Protein AF-A0A147F5H4-F1 (afdb_monomer_lite)

pLDDT: mean 84.77, std 13.27, range [32.97, 97.81]

Structure (mmCIF, N/CA/C/O backbone):
data_AF-A0A147F5H4-F1
#
_entry.id   AF-A0A147F5H4-F1
#
loop_
_atom_site.group_PDB
_atom_site.id
_atom_site.type_symbol
_atom_site.label_atom_id
_atom_site.label_alt_id
_atom_site.label_comp_id
_atom_site.label_asym_id
_atom_site.label_entity_id
_atom_site.label_seq_id
_atom_site.pdbx_PDB_ins_code
_atom_site.Cartn_x
_atom_site.Cartn_y
_atom_site.Cartn_z
_atom_site.occupancy
_atom_site.B_iso_or_equiv
_atom_site.auth_seq_id
_atom_site.auth_comp_id
_atom_site.auth_asym_id
_atom_site.auth_atom_id
_atom_site.pdbx_PDB_model_num
ATOM 1 N N . MET A 1 1 ? -11.463 -11.502 -4.691 1.00 34.41 1 MET A N 1
ATOM 2 C CA . MET A 1 1 ? -11.786 -11.440 -6.135 1.00 34.41 1 MET A CA 1
ATOM 3 C C . MET A 1 1 ? -11.060 -10.224 -6.684 1.00 34.41 1 MET A C 1
ATOM 5 O O . MET A 1 1 ? -11.346 -9.131 -6.213 1.00 34.41 1 MET A O 1
ATOM 9 N N . PHE A 1 2 ? -10.070 -10.416 -7.560 1.00 38.47 2 PHE A N 1
ATOM 10 C CA . PHE A 1 2 ? -9.260 -9.324 -8.111 1.00 38.47 2 PHE A CA 1
ATOM 11 C C . PHE A 1 2 ? -10.044 -8.495 -9.140 1.00 38.47 2 PHE A C 1
ATOM 13 O O . PHE A 1 2 ? -10.914 -9.013 -9.840 1.00 38.47 2 PHE A O 1
ATOM 20 N N . ALA A 1 3 ? -9.743 -7.196 -9.215 1.00 33.75 3 ALA A N 1
ATOM 21 C CA . ALA A 1 3 ? -10.320 -6.269 -10.187 1.00 33.75 3 ALA A CA 1
ATOM 22 C C . ALA A 1 3 ? -9.571 -6.353 -11.547 1.00 33.75 3 ALA A C 1
ATOM 24 O O . ALA A 1 3 ? -8.396 -6.722 -11.577 1.00 33.75 3 ALA A O 1
ATOM 25 N N . PRO A 1 4 ? -10.218 -6.047 -12.690 1.00 34.78 4 PRO A N 1
ATOM 26 C CA . PRO A 1 4 ? -9.708 -6.389 -14.025 1.00 34.78 4 PRO A CA 1
ATOM 27 C C . PRO A 1 4 ? -8.488 -5.554 -14.443 1.00 34.78 4 PRO A C 1
ATOM 29 O O . PRO A 1 4 ? -8.628 -4.363 -14.658 1.00 34.78 4 PRO A O 1
ATOM 32 N N . GLY A 1 5 ? -7.312 -6.147 -14.667 1.00 47.47 5 GLY A N 1
ATOM 33 C CA . GLY A 1 5 ? -6.115 -5.421 -15.151 1.00 47.47 5 GLY A CA 1
ATOM 34 C C . GLY A 1 5 ? -4.811 -6.224 -15.080 1.00 47.47 5 GLY A C 1
ATOM 35 O O . GLY A 1 5 ? -3.880 -5.977 -15.849 1.00 47.47 5 GLY A O 1
ATOM 36 N N . TYR A 1 6 ? -4.809 -7.238 -14.220 1.00 57.28 6 TYR A N 1
ATOM 37 C CA . TYR A 1 6 ? -3.814 -8.302 -14.116 1.00 57.28 6 TYR A CA 1
ATOM 38 C C . TYR A 1 6 ? -4.538 -9.644 -14.277 1.00 57.28 6 TYR A C 1
ATOM 40 O O . TYR A 1 6 ? -5.727 -9.732 -13.955 1.00 57.28 6 TYR A O 1
ATOM 48 N N . ALA A 1 7 ? -3.872 -10.660 -14.829 1.00 60.88 7 ALA A N 1
ATOM 49 C CA . ALA A 1 7 ? -4.399 -12.023 -14.781 1.00 60.88 7 ALA A CA 1
ATOM 50 C C . ALA A 1 7 ? -4.375 -12.534 -13.329 1.00 60.88 7 ALA A C 1
ATOM 52 O O . ALA A 1 7 ? -3.536 -12.083 -12.553 1.00 60.88 7 ALA A O 1
ATOM 53 N N . ASP A 1 8 ? -5.251 -13.479 -12.966 1.00 62.56 8 ASP A N 1
ATOM 54 C CA . ASP A 1 8 ? -5.266 -14.068 -11.611 1.00 62.56 8 ASP A CA 1
ATOM 55 C C . ASP A 1 8 ? -3.874 -14.610 -11.212 1.00 62.56 8 ASP A C 1
ATOM 57 O O . ASP A 1 8 ? -3.452 -14.484 -10.069 1.00 62.56 8 ASP A O 1
ATOM 61 N N . ASP A 1 9 ? -3.108 -15.113 -12.183 1.00 72.62 9 ASP A N 1
ATOM 62 C CA . ASP A 1 9 ? -1.771 -15.673 -11.965 1.00 72.62 9 ASP A CA 1
ATOM 63 C C . ASP A 1 9 ? -0.672 -14.602 -11.808 1.00 72.62 9 ASP A C 1
ATOM 65 O O . ASP A 1 9 ? 0.422 -14.914 -11.342 1.00 72.62 9 ASP A O 1
ATOM 69 N N . ASP A 1 10 ? -0.916 -13.346 -12.206 1.00 76.88 10 ASP A N 1
ATOM 70 C CA . ASP A 1 10 ? 0.118 -12.296 -12.221 1.00 76.88 10 ASP A CA 1
ATOM 71 C C . ASP A 1 10 ? 0.527 -11.845 -10.814 1.00 76.88 10 ASP A C 1
ATOM 73 O O . ASP A 1 10 ? 1.594 -11.252 -10.654 1.00 76.88 10 ASP A O 1
ATOM 77 N N . LEU A 1 11 ? -0.321 -12.114 -9.818 1.00 80.62 11 LEU A N 1
ATOM 78 C CA . LEU A 1 11 ? -0.177 -11.675 -8.430 1.00 80.62 11 LEU A CA 1
ATOM 79 C C . LEU A 1 11 ? 0.020 -12.851 -7.467 1.00 80.62 11 LEU A C 1
ATOM 81 O O . LEU A 1 11 ? -0.125 -12.682 -6.256 1.00 80.62 11 LEU A O 1
ATOM 85 N N . SER A 1 12 ? 0.387 -14.028 -7.986 1.00 83.56 12 SER A N 1
ATOM 86 C CA . SER A 1 12 ? 0.464 -15.253 -7.187 1.00 83.56 12 SER A CA 1
ATOM 87 C C . SER A 1 12 ? 1.420 -15.144 -5.999 1.00 83.56 12 SER A C 1
ATOM 89 O O . SER A 1 12 ? 1.186 -15.792 -4.989 1.00 83.56 12 SER A O 1
ATOM 91 N N . ASP A 1 13 ? 2.471 -14.319 -6.086 1.00 85.38 13 ASP A N 1
ATOM 92 C CA . ASP A 1 13 ? 3.391 -14.070 -4.965 1.00 85.38 13 ASP A CA 1
ATOM 93 C C . ASP A 1 13 ? 2.665 -13.422 -3.763 1.00 85.38 13 ASP A C 1
ATOM 95 O O . ASP A 1 13 ? 2.978 -13.729 -2.613 1.00 85.38 13 ASP A O 1
ATOM 99 N N . PHE A 1 14 ? 1.677 -12.555 -4.018 1.00 83.94 14 PHE A N 1
ATOM 100 C CA . PHE A 1 14 ? 0.850 -11.930 -2.983 1.00 83.94 14 PHE A CA 1
ATOM 101 C C . PHE A 1 14 ? -0.240 -12.883 -2.492 1.00 83.94 14 PHE A C 1
ATOM 103 O O . PHE A 1 14 ? -0.448 -12.968 -1.288 1.00 83.94 14 PHE A O 1
ATOM 110 N N . ASP A 1 15 ? -0.885 -13.648 -3.375 1.00 83.44 15 ASP A N 1
ATOM 111 C CA . ASP A 1 15 ? -1.853 -14.674 -2.956 1.00 83.44 15 ASP A CA 1
ATOM 112 C C . ASP A 1 15 ? -1.207 -15.751 -2.080 1.00 83.44 15 ASP A C 1
ATOM 114 O O . ASP A 1 15 ? -1.722 -16.104 -1.017 1.00 83.44 15 ASP A O 1
ATOM 118 N N . ASP A 1 16 ? -0.038 -16.245 -2.495 1.00 84.75 16 ASP A N 1
ATOM 119 C CA . ASP A 1 16 ? 0.717 -17.253 -1.760 1.00 84.75 16 ASP A CA 1
ATOM 120 C C . ASP A 1 16 ? 1.155 -16.763 -0.379 1.00 84.75 16 ASP A C 1
ATOM 122 O O . ASP A 1 16 ? 1.336 -17.594 0.513 1.00 84.75 16 ASP A O 1
ATOM 126 N N . ALA A 1 17 ? 1.319 -15.450 -0.192 1.00 85.00 17 ALA A N 1
ATOM 127 C CA . ALA A 1 17 ? 1.693 -14.879 1.093 1.00 85.00 17 ALA A CA 1
ATOM 128 C C . ALA A 1 17 ? 0.575 -15.010 2.140 1.00 85.00 17 ALA A C 1
ATOM 130 O O . ALA A 1 17 ? 0.891 -15.174 3.311 1.00 85.00 17 ALA A O 1
ATOM 131 N N . PHE A 1 18 ? -0.702 -14.988 1.735 1.00 84.12 18 PHE A N 1
ATOM 132 C CA . PHE A 1 18 ? -1.855 -15.005 2.653 1.00 84.12 18 PHE A CA 1
ATOM 133 C C . PHE A 1 18 ? -2.668 -16.309 2.631 1.00 84.12 18 PHE A C 1
ATOM 135 O O . PHE A 1 18 ? -3.618 -16.451 3.398 1.00 84.12 18 PHE A O 1
ATOM 142 N N . LYS A 1 19 ? -2.337 -17.273 1.761 1.00 81.81 19 LYS A N 1
ATOM 143 C CA . LYS A 1 19 ? -3.169 -18.469 1.504 1.00 81.81 19 LYS A CA 1
ATOM 144 C C . LYS A 1 19 ? -3.480 -19.348 2.722 1.00 81.81 19 LYS A C 1
ATOM 146 O O . LYS A 1 19 ? -4.455 -20.095 2.685 1.00 81.81 19 LYS A O 1
ATOM 151 N N . ASP A 1 20 ? -2.640 -19.292 3.753 1.00 82.69 20 ASP A N 1
ATOM 152 C CA . ASP A 1 20 ? -2.754 -20.125 4.953 1.00 82.69 20 ASP A CA 1
ATOM 153 C C . ASP A 1 20 ? -3.331 -19.351 6.159 1.00 82.69 20 ASP A C 1
ATOM 155 O O . ASP A 1 20 ? -3.505 -19.933 7.233 1.00 82.69 20 ASP A O 1
ATOM 159 N N . ASP A 1 21 ? -3.648 -18.061 5.998 1.00 81.75 21 ASP A N 1
ATOM 160 C CA . ASP A 1 21 ? -4.117 -17.196 7.080 1.00 81.75 21 ASP A CA 1
ATOM 161 C C . ASP A 1 21 ? -5.649 -17.071 7.115 1.00 81.75 21 ASP A C 1
ATOM 163 O O . ASP A 1 21 ? -6.316 -16.898 6.096 1.00 81.75 21 ASP A O 1
ATOM 167 N N . ASP A 1 22 ? -6.221 -17.088 8.321 1.00 81.00 22 ASP A N 1
ATOM 168 C CA . ASP A 1 22 ? -7.657 -16.873 8.556 1.00 81.00 22 ASP A CA 1
ATOM 169 C C . ASP A 1 22 ? -7.957 -15.375 8.762 1.00 81.00 22 ASP A C 1
ATOM 171 O O . ASP A 1 22 ? -8.381 -14.936 9.835 1.00 81.00 22 ASP A O 1
ATOM 175 N N . VAL A 1 23 ? -7.641 -14.557 7.753 1.00 79.19 23 VAL A N 1
ATOM 176 C CA . VAL A 1 23 ? -7.815 -13.094 7.784 1.00 79.19 23 VAL A CA 1
ATOM 177 C C . VAL A 1 23 ? -8.526 -12.563 6.543 1.00 79.19 23 VAL A C 1
ATOM 179 O O . VAL A 1 23 ? -8.501 -13.160 5.471 1.00 79.19 23 VAL A O 1
ATOM 182 N N . THR A 1 24 ? -9.162 -11.397 6.679 1.00 77.38 24 THR A N 1
ATOM 183 C CA . THR A 1 24 ? -9.798 -10.699 5.554 1.00 77.38 24 THR A CA 1
ATOM 184 C C . THR A 1 24 ? -8.880 -9.604 5.016 1.00 77.38 24 THR A C 1
ATOM 186 O O . THR A 1 24 ? -8.664 -8.580 5.668 1.00 77.38 24 THR A O 1
ATOM 189 N N . VAL A 1 25 ? -8.365 -9.812 3.804 1.00 80.81 25 VAL A N 1
ATOM 190 C CA . VAL A 1 25 ? -7.545 -8.842 3.065 1.00 80.81 25 VAL A CA 1
ATOM 191 C C . VAL A 1 25 ? -8.239 -8.503 1.753 1.00 80.81 25 VAL A C 1
ATOM 193 O O . VAL A 1 25 ? -8.603 -9.395 0.985 1.00 80.81 25 VAL A O 1
ATOM 196 N N . THR A 1 26 ? -8.423 -7.210 1.489 1.00 82.50 26 THR A N 1
ATOM 197 C CA . THR A 1 26 ? -9.040 -6.735 0.248 1.00 82.50 26 THR A CA 1
ATOM 198 C C . THR A 1 26 ? -7.960 -6.234 -0.699 1.00 82.50 26 THR A C 1
ATOM 200 O O . THR A 1 26 ? -7.329 -5.209 -0.442 1.00 82.50 26 THR A O 1
ATOM 203 N N . PHE A 1 27 ? -7.776 -6.950 -1.809 1.00 80.44 27 PHE A N 1
ATOM 204 C CA . PHE A 1 27 ? -6.837 -6.589 -2.868 1.00 80.44 27 PHE A CA 1
ATOM 205 C C . PHE A 1 27 ? -7.504 -5.755 -3.966 1.00 80.44 27 PHE A C 1
ATOM 207 O O . PHE A 1 27 ? -8.568 -6.113 -4.475 1.00 80.44 27 PHE A O 1
ATOM 214 N N . VAL A 1 28 ? -6.848 -4.666 -4.366 1.00 79.81 28 VAL A N 1
ATOM 215 C CA . VAL A 1 28 ? -7.318 -3.720 -5.383 1.00 79.81 28 VAL A CA 1
ATOM 216 C C . VAL A 1 28 ? -6.221 -3.459 -6.411 1.00 79.81 28 VAL A C 1
ATOM 218 O O . VAL A 1 28 ? -5.129 -3.030 -6.066 1.00 79.81 28 VAL A O 1
ATOM 221 N N . THR A 1 29 ? -6.506 -3.687 -7.690 1.00 71.06 29 THR A N 1
ATOM 222 C CA . THR A 1 29 ? -5.491 -3.624 -8.762 1.00 71.06 29 THR A CA 1
ATOM 223 C C . THR A 1 29 ? -5.916 -2.791 -9.976 1.00 71.06 29 THR A C 1
ATOM 225 O O . THR A 1 29 ? -5.071 -2.330 -10.738 1.00 71.06 29 THR A O 1
ATOM 228 N N . ASN A 1 30 ? -7.225 -2.586 -10.149 1.00 68.62 30 ASN A N 1
ATOM 229 C CA . ASN A 1 30 ? -7.836 -1.685 -11.130 1.00 68.62 30 ASN A CA 1
ATOM 230 C C . ASN A 1 30 ? -9.313 -1.468 -10.762 1.00 68.62 30 ASN A C 1
ATOM 232 O O . ASN A 1 30 ? -10.220 -2.059 -11.352 1.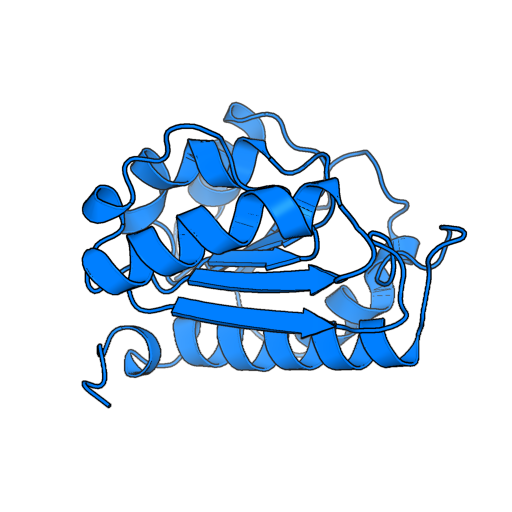00 68.62 30 ASN A O 1
ATOM 236 N N . ALA A 1 31 ? -9.549 -0.706 -9.701 1.00 62.44 31 ALA A N 1
ATOM 237 C CA . ALA A 1 31 ? -10.894 -0.432 -9.221 1.00 62.44 31 ALA A CA 1
ATOM 238 C C . ALA A 1 31 ? -11.211 1.047 -9.400 1.00 62.44 31 ALA A C 1
ATOM 240 O O . ALA A 1 31 ? -10.407 1.911 -9.048 1.00 62.44 31 ALA A O 1
ATOM 241 N N . ASP A 1 32 ? -12.418 1.332 -9.885 1.00 76.31 32 ASP A N 1
ATOM 242 C CA . ASP A 1 32 ? -12.989 2.649 -9.661 1.00 76.31 32 ASP A CA 1
ATOM 243 C C . ASP A 1 32 ? -13.289 2.845 -8.168 1.00 76.31 32 ASP A C 1
ATOM 245 O O . ASP A 1 32 ? -13.377 1.900 -7.378 1.00 76.31 32 ASP A O 1
ATOM 249 N N . PHE A 1 33 ? -13.458 4.102 -7.780 1.00 73.25 33 PHE A N 1
ATOM 250 C CA . PHE A 1 33 ? -13.740 4.483 -6.404 1.00 73.25 33 PHE A CA 1
ATOM 251 C C . PHE A 1 33 ? -14.904 3.693 -5.771 1.00 73.25 33 PHE A C 1
ATOM 253 O O . PHE A 1 33 ? -14.808 3.267 -4.620 1.00 73.25 33 PHE A O 1
ATOM 260 N N . ALA A 1 34 ? -16.000 3.476 -6.509 1.00 79.44 34 ALA A N 1
ATOM 261 C CA . ALA A 1 34 ? -17.176 2.780 -5.987 1.00 79.44 34 ALA A CA 1
ATOM 262 C C . ALA A 1 34 ? -16.874 1.303 -5.699 1.00 79.44 34 ALA A C 1
ATOM 264 O O . ALA A 1 34 ? -17.319 0.761 -4.689 1.00 79.44 34 ALA A O 1
ATOM 265 N N . SER A 1 35 ? -16.075 0.676 -6.557 1.00 77.44 35 SER A N 1
ATOM 266 C CA . SER A 1 35 ? -15.643 -0.709 -6.415 1.00 77.44 35 SER A CA 1
ATOM 267 C C . SER A 1 35 ? -14.753 -0.899 -5.185 1.00 77.44 35 SER A C 1
ATOM 269 O O . SER A 1 35 ? -14.937 -1.876 -4.463 1.00 77.44 35 SER A O 1
ATOM 271 N N . VAL A 1 36 ? -13.858 0.053 -4.886 1.00 75.31 36 VAL A N 1
ATOM 272 C CA . VAL A 1 36 ? -13.045 0.014 -3.654 1.00 75.31 36 VAL A CA 1
ATOM 273 C C . VAL A 1 36 ? -13.934 0.086 -2.412 1.00 75.31 36 VAL A C 1
ATOM 275 O O . VAL A 1 36 ? -13.778 -0.716 -1.494 1.00 75.31 36 VAL A O 1
ATOM 278 N N . VAL A 1 37 ? -14.890 1.019 -2.384 1.00 77.44 37 VAL A N 1
ATOM 279 C CA . VAL A 1 37 ? -15.770 1.202 -1.220 1.00 77.44 37 VAL A CA 1
ATOM 280 C C . VAL A 1 37 ? -16.661 -0.018 -0.996 1.00 77.44 37 VAL A C 1
ATOM 282 O O . VAL A 1 37 ? -16.726 -0.512 0.128 1.00 77.44 37 VAL A O 1
ATOM 285 N N . ASN A 1 38 ? -17.285 -0.543 -2.053 1.00 80.19 38 ASN A N 1
ATOM 286 C CA . ASN A 1 38 ? -18.159 -1.713 -1.954 1.00 80.19 38 ASN A CA 1
ATOM 287 C C . ASN A 1 38 ? -17.400 -2.956 -1.474 1.00 80.19 38 ASN A C 1
ATOM 289 O O . ASN A 1 38 ? -17.907 -3.680 -0.627 1.00 80.19 38 ASN A O 1
ATOM 293 N N . ALA A 1 39 ? -16.167 -3.171 -1.948 1.00 74.94 39 ALA A N 1
ATOM 294 C CA . ALA A 1 39 ? -15.357 -4.313 -1.524 1.00 74.94 39 ALA A CA 1
ATOM 295 C C . ALA A 1 39 ? -15.022 -4.288 -0.022 1.00 74.94 39 ALA A C 1
ATOM 297 O O . ALA A 1 39 ? -14.891 -5.341 0.599 1.00 74.94 39 ALA A O 1
ATOM 298 N N . ILE A 1 40 ? -14.877 -3.097 0.567 1.00 78.38 40 ILE A N 1
ATOM 299 C CA . ILE A 1 40 ? -14.671 -2.942 2.012 1.00 78.38 40 ILE A CA 1
ATOM 300 C C . ILE A 1 40 ? -15.990 -3.049 2.779 1.00 78.38 40 ILE A C 1
ATOM 302 O O . ILE A 1 40 ? -16.014 -3.659 3.845 1.00 78.38 40 ILE A O 1
ATOM 306 N N . ASP A 1 41 ? -17.083 -2.488 2.257 1.00 80.62 41 ASP A N 1
ATOM 307 C CA . ASP A 1 41 ? -18.389 -2.590 2.909 1.00 80.62 41 ASP A CA 1
ATOM 308 C C . ASP A 1 41 ? -18.867 -4.044 2.982 1.00 80.62 41 ASP A C 1
ATOM 310 O O . ASP A 1 41 ? -19.233 -4.487 4.069 1.00 80.62 41 ASP A O 1
ATOM 314 N N . ASP A 1 42 ? -18.727 -4.819 1.902 1.00 74.38 42 ASP A N 1
ATOM 315 C CA . ASP A 1 42 ? -19.117 -6.235 1.835 1.00 74.38 42 ASP A CA 1
ATOM 316 C C . ASP A 1 42 ? -18.411 -7.122 2.882 1.00 74.38 42 ASP A C 1
ATOM 318 O O . ASP A 1 42 ? -18.934 -8.171 3.268 1.00 74.38 42 ASP A O 1
ATOM 322 N N . ALA A 1 43 ? -17.253 -6.699 3.401 1.00 68.19 43 ALA A N 1
ATOM 323 C CA . ALA A 1 43 ? -16.494 -7.435 4.411 1.00 68.19 43 ALA A CA 1
ATOM 324 C C . ALA A 1 43 ? -17.116 -7.407 5.829 1.00 68.19 43 ALA A C 1
ATOM 326 O O . ALA A 1 43 ? -16.593 -8.085 6.712 1.00 68.19 43 ALA A O 1
ATOM 327 N N . HIS A 1 44 ? -18.210 -6.648 6.025 1.00 57.28 44 HIS A N 1
ATOM 328 C CA . HIS A 1 44 ? -19.235 -6.534 7.093 1.00 57.28 44 HIS A CA 1
ATOM 329 C C . HIS A 1 44 ? -19.021 -7.004 8.559 1.00 57.28 44 HIS A C 1
ATOM 331 O O . HIS A 1 44 ? -19.822 -6.602 9.407 1.00 57.28 44 HIS A O 1
ATOM 337 N N . THR A 1 45 ? -18.015 -7.796 8.938 1.00 64.50 45 THR A N 1
ATOM 338 C CA . THR A 1 45 ? -17.857 -8.326 10.309 1.00 64.50 45 THR A CA 1
ATOM 339 C C . THR A 1 45 ? -16.419 -8.499 10.810 1.00 64.50 45 THR A C 1
ATOM 341 O O . THR A 1 45 ? -16.249 -8.787 11.995 1.00 64.50 45 THR A O 1
ATOM 344 N N . ALA A 1 46 ? -15.391 -8.335 9.973 1.00 69.94 46 ALA A N 1
ATOM 345 C CA . ALA A 1 46 ? -13.990 -8.535 10.362 1.00 69.94 46 ALA A CA 1
ATOM 346 C C . ALA A 1 46 ? -13.169 -7.236 10.257 1.00 69.94 46 ALA A C 1
ATOM 348 O O . ALA A 1 46 ? -13.521 -6.355 9.473 1.00 69.94 46 ALA A O 1
ATOM 349 N N . PRO A 1 47 ? -12.069 -7.091 11.020 1.00 76.50 47 PRO A N 1
ATOM 350 C CA . PRO A 1 47 ? -11.075 -6.065 10.737 1.00 76.50 47 PRO A CA 1
ATOM 351 C C . PRO A 1 47 ? -10.495 -6.305 9.334 1.00 76.50 47 PRO A C 1
ATOM 353 O O . PRO A 1 47 ? -10.066 -7.416 9.033 1.00 76.50 47 PRO A O 1
ATOM 356 N N . VAL A 1 48 ? -10.497 -5.277 8.483 1.00 87.62 48 VAL A N 1
ATOM 357 C CA . VAL A 1 48 ? -10.057 -5.376 7.080 1.00 87.62 48 VAL A CA 1
ATOM 358 C C . VAL A 1 48 ? -8.765 -4.599 6.875 1.00 87.62 48 VAL A C 1
ATOM 360 O O . VAL A 1 48 ? -8.641 -3.481 7.373 1.00 87.62 48 VAL A O 1
ATOM 363 N N . ALA A 1 49 ? -7.824 -5.145 6.110 1.00 91.31 49 ALA A N 1
ATOM 364 C CA . ALA A 1 49 ? -6.702 -4.389 5.556 1.00 91.31 49 ALA A CA 1
ATOM 365 C C . ALA A 1 49 ? -6.901 -4.182 4.049 1.00 91.31 49 ALA A C 1
ATOM 367 O O . ALA A 1 49 ? -7.356 -5.090 3.347 1.00 91.31 49 ALA A O 1
ATOM 368 N N . LEU A 1 50 ? -6.565 -2.987 3.558 1.00 92.25 50 LEU A N 1
ATOM 369 C CA . LEU A 1 50 ? -6.616 -2.654 2.134 1.00 92.25 50 LEU A CA 1
ATOM 370 C C . LEU A 1 50 ? -5.222 -2.805 1.519 1.00 92.25 50 LEU A C 1
ATOM 372 O O . LEU A 1 50 ? -4.283 -2.159 1.973 1.00 92.25 50 LEU A O 1
ATOM 376 N N . VAL A 1 51 ? -5.085 -3.601 0.460 1.00 93.19 51 VAL A N 1
ATOM 377 C CA . VAL A 1 51 ? -3.837 -3.726 -0.306 1.00 93.19 51 VAL A CA 1
ATOM 378 C C . VAL A 1 51 ? -4.106 -3.322 -1.748 1.00 93.19 51 VAL A C 1
ATOM 380 O O . VAL A 1 51 ? -4.921 -3.932 -2.434 1.00 93.19 51 VAL A O 1
ATOM 383 N N . SER A 1 52 ? -3.425 -2.281 -2.212 1.00 92.94 52 SER A N 1
ATOM 384 C CA . SER A 1 52 ? -3.592 -1.719 -3.552 1.00 92.94 52 SER A CA 1
ATOM 385 C C . SER A 1 52 ? -2.312 -1.882 -4.362 1.00 92.94 52 SER A C 1
ATOM 387 O O . SER A 1 52 ? -1.234 -1.568 -3.860 1.00 92.94 52 SER A O 1
ATOM 389 N N . LEU A 1 53 ? -2.414 -2.357 -5.604 1.00 91.06 53 LEU A N 1
ATOM 390 C CA . LEU A 1 53 ? -1.261 -2.645 -6.456 1.00 91.06 53 LEU A CA 1
ATOM 391 C C . LEU A 1 53 ? -1.376 -1.984 -7.831 1.00 91.06 53 LEU A C 1
ATOM 393 O O . LEU A 1 53 ? -2.399 -2.077 -8.508 1.00 91.06 53 LEU A O 1
ATOM 397 N N . GLY A 1 54 ? -0.270 -1.395 -8.272 1.00 89.75 54 GLY A N 1
ATOM 398 C CA . GLY A 1 54 ? -0.088 -0.854 -9.608 1.00 89.75 54 GLY A CA 1
ATOM 399 C C . GLY A 1 54 ? -0.725 0.509 -9.854 1.00 89.75 54 GLY A C 1
ATOM 400 O O . GLY A 1 54 ? -1.562 1.008 -9.103 1.00 89.75 54 GLY A O 1
ATOM 401 N N . ALA A 1 55 ? -0.328 1.111 -10.976 1.00 84.62 55 ALA A N 1
ATOM 402 C CA . ALA A 1 55 ? -0.662 2.498 -11.278 1.00 84.62 55 ALA A CA 1
ATOM 403 C C . ALA A 1 55 ? -2.166 2.784 -11.401 1.00 84.62 55 ALA A C 1
ATOM 405 O O . ALA A 1 55 ? -2.610 3.890 -11.097 1.00 84.62 55 ALA A O 1
ATOM 406 N N . GLU A 1 56 ? -2.948 1.780 -11.793 1.00 83.12 56 GLU A N 1
ATOM 407 C CA . GLU A 1 56 ? -4.392 1.911 -11.993 1.00 83.12 56 GLU A CA 1
ATOM 408 C C . GLU A 1 56 ? -5.189 1.905 -10.679 1.00 83.12 56 GLU A C 1
ATOM 410 O O . GLU A 1 56 ? -6.370 2.244 -10.664 1.00 83.12 56 GLU A O 1
ATOM 415 N N . ALA A 1 57 ? -4.555 1.592 -9.545 1.00 84.88 57 ALA A N 1
ATOM 416 C CA . ALA A 1 57 ? -5.199 1.603 -8.234 1.00 84.88 57 ALA A CA 1
ATOM 417 C C . ALA A 1 57 ? -5.194 2.989 -7.552 1.00 84.88 57 ALA A C 1
ATOM 419 O O . ALA A 1 57 ? -5.434 3.085 -6.349 1.00 84.88 57 ALA A O 1
ATOM 420 N N . ILE A 1 58 ? -4.956 4.084 -8.288 1.00 86.56 58 ILE A N 1
ATOM 421 C CA . ILE A 1 58 ? -4.889 5.453 -7.732 1.00 86.56 58 ILE A CA 1
ATOM 422 C C . ILE A 1 58 ? -6.161 5.877 -6.977 1.00 86.56 58 ILE A C 1
ATOM 424 O O . ILE A 1 58 ? -6.104 6.688 -6.051 1.00 86.56 58 ILE A O 1
ATOM 428 N N . GLU A 1 59 ? -7.323 5.325 -7.335 1.00 87.50 59 GLU A N 1
ATOM 429 C CA . GLU A 1 59 ? -8.586 5.599 -6.641 1.00 87.50 59 GLU A CA 1
ATOM 430 C C . GLU A 1 59 ? -8.582 5.108 -5.184 1.00 87.50 59 GLU A C 1
ATOM 432 O O . GLU A 1 59 ? -9.302 5.665 -4.352 1.00 87.50 59 GLU A O 1
ATOM 437 N N . ALA A 1 60 ? -7.714 4.155 -4.828 1.00 88.75 60 ALA A N 1
ATOM 438 C CA . ALA A 1 60 ? -7.542 3.718 -3.448 1.00 88.75 60 ALA A CA 1
ATOM 439 C C . ALA A 1 60 ? -7.084 4.874 -2.541 1.00 88.75 60 ALA A C 1
ATOM 441 O O . ALA A 1 60 ? -7.690 5.098 -1.492 1.00 88.75 60 ALA A O 1
ATOM 442 N N . TRP A 1 61 ? -6.127 5.702 -2.981 1.00 89.69 61 TRP A N 1
ATOM 443 C CA . TRP A 1 61 ? -5.718 6.912 -2.252 1.00 89.69 61 TRP A CA 1
ATOM 444 C C . TRP A 1 61 ? -6.887 7.879 -2.022 1.00 89.69 61 TRP A C 1
ATOM 446 O O . TRP A 1 61 ? -7.057 8.420 -0.929 1.00 89.69 61 TRP A O 1
ATOM 456 N N . LYS A 1 62 ? -7.726 8.077 -3.043 1.00 88.38 62 LYS A N 1
ATOM 457 C CA . LYS A 1 62 ? -8.882 8.990 -2.989 1.00 88.38 62 LYS A CA 1
ATOM 458 C C . LYS A 1 62 ? -10.013 8.467 -2.104 1.00 88.38 62 LYS A C 1
ATOM 460 O O . LYS A 1 62 ? -10.827 9.255 -1.629 1.00 88.38 62 LYS A O 1
ATOM 465 N N . SER A 1 63 ? -10.066 7.158 -1.877 1.00 88.50 63 SER A N 1
ATOM 466 C CA . SER A 1 63 ? -11.072 6.513 -1.031 1.00 88.50 63 SER A CA 1
ATOM 467 C C . SER A 1 63 ? -10.760 6.582 0.470 1.00 88.50 63 SER A C 1
ATOM 469 O O . SER A 1 63 ? -11.679 6.500 1.290 1.00 88.50 63 SER A O 1
ATOM 471 N N . LEU A 1 64 ? -9.497 6.818 0.854 1.00 90.00 64 LEU A N 1
ATOM 472 C CA . LEU A 1 64 ? -9.065 6.814 2.258 1.00 90.00 64 LEU A CA 1
ATOM 473 C C . LEU A 1 64 ? -9.864 7.742 3.191 1.00 90.00 64 LEU A C 1
ATOM 475 O O . LEU A 1 64 ? -10.178 7.297 4.296 1.00 90.00 64 LEU A O 1
ATOM 479 N N . PRO A 1 65 ? -10.275 8.971 2.806 1.00 89.56 65 PRO A N 1
ATOM 480 C CA . PRO A 1 65 ? -11.092 9.825 3.675 1.00 89.56 65 PRO A CA 1
ATOM 481 C C . PRO A 1 65 ? -12.394 9.173 4.162 1.00 89.56 65 PRO A C 1
ATOM 483 O O . PRO A 1 65 ? -12.906 9.540 5.218 1.00 89.56 65 PRO A O 1
ATOM 486 N N . ILE A 1 66 ? -12.928 8.219 3.396 1.00 87.56 66 ILE A N 1
ATOM 487 C CA . ILE A 1 66 ? -14.176 7.504 3.692 1.00 87.56 66 ILE A CA 1
ATOM 488 C C . ILE A 1 66 ? -13.897 6.139 4.326 1.00 87.56 66 ILE A C 1
ATOM 490 O O . ILE A 1 66 ? -14.696 5.658 5.129 1.00 87.56 66 ILE A O 1
ATOM 494 N N . LEU A 1 67 ? -12.771 5.515 3.976 1.00 87.94 67 LEU A N 1
ATOM 495 C CA . LEU A 1 67 ? -12.430 4.161 4.411 1.00 87.94 67 LEU A CA 1
ATOM 496 C C . LEU A 1 67 ? -11.580 4.098 5.679 1.00 87.94 67 LEU A C 1
ATOM 498 O O . LEU A 1 67 ? -11.531 3.038 6.292 1.00 87.94 67 LEU A O 1
ATOM 502 N N . ARG A 1 68 ? -10.944 5.193 6.108 1.00 88.25 68 ARG A N 1
ATOM 503 C CA . ARG A 1 68 ? -9.991 5.206 7.237 1.00 88.25 68 ARG A CA 1
ATOM 504 C C . ARG A 1 68 ? -10.512 4.589 8.539 1.00 88.25 68 ARG A C 1
ATOM 506 O O . ARG A 1 68 ? -9.730 4.012 9.283 1.00 88.25 68 ARG A O 1
ATOM 513 N N . ASP A 1 69 ? -11.816 4.692 8.795 1.00 87.06 69 ASP A N 1
ATOM 514 C CA . ASP A 1 69 ? -12.457 4.164 10.007 1.00 87.06 69 ASP A CA 1
ATOM 515 C C . ASP A 1 69 ? -12.968 2.722 9.815 1.00 87.06 69 ASP A C 1
ATOM 517 O O . ASP A 1 69 ? -13.394 2.075 10.770 1.00 87.06 69 ASP A O 1
ATOM 521 N N . LYS A 1 70 ? -12.931 2.217 8.576 1.00 87.50 70 LYS A N 1
ATOM 522 C CA . LYS A 1 70 ? -13.361 0.869 8.178 1.00 87.50 70 LYS A CA 1
ATOM 523 C C . LYS A 1 70 ? -12.190 -0.095 7.987 1.00 87.50 70 LYS A C 1
ATOM 525 O O . LYS A 1 70 ? -12.392 -1.304 8.041 1.00 87.50 70 LYS A O 1
ATOM 530 N N . VAL A 1 71 ? -10.980 0.422 7.772 1.00 90.88 71 VAL A N 1
ATOM 531 C CA . VAL A 1 71 ? -9.778 -0.389 7.548 1.00 90.88 71 VAL A CA 1
ATOM 532 C C . VAL A 1 71 ? -8.784 -0.251 8.699 1.00 90.88 71 VAL A C 1
ATOM 534 O O . VAL A 1 71 ? -8.649 0.794 9.338 1.00 90.88 71 VAL A O 1
ATOM 537 N N . ARG A 1 72 ? -8.074 -1.339 8.992 1.00 92.31 72 ARG A N 1
ATOM 538 C CA . ARG A 1 72 ? -7.050 -1.394 10.036 1.00 92.31 72 ARG A CA 1
ATOM 539 C C . ARG A 1 72 ? -5.746 -0.755 9.597 1.00 92.31 72 ARG A C 1
ATOM 541 O O . ARG A 1 72 ? -5.102 -0.128 10.435 1.00 92.31 72 ARG A O 1
ATOM 548 N N . SER A 1 73 ? -5.406 -0.910 8.324 1.00 95.06 73 SER A N 1
ATOM 549 C CA . SER A 1 73 ? -4.251 -0.336 7.642 1.00 95.06 73 SER A CA 1
ATOM 550 C C . SER A 1 73 ? -4.508 -0.297 6.133 1.00 95.06 73 SER A C 1
ATOM 552 O O . SER A 1 73 ? -5.467 -0.901 5.636 1.00 95.06 73 SER A O 1
ATOM 554 N N . THR A 1 74 ? -3.650 0.415 5.408 1.00 95.50 74 THR A N 1
ATOM 555 C CA . THR A 1 74 ? -3.615 0.383 3.945 1.00 95.50 74 THR A CA 1
ATOM 556 C C . THR A 1 74 ? -2.189 0.202 3.445 1.00 95.50 74 THR A C 1
ATOM 558 O O . THR A 1 74 ? -1.251 0.738 4.037 1.00 95.50 74 THR A O 1
ATOM 561 N N . THR A 1 75 ? -2.046 -0.515 2.337 1.00 96.38 75 THR A N 1
ATOM 562 C CA . THR A 1 75 ? -0.775 -0.765 1.662 1.00 96.38 75 THR A CA 1
ATOM 563 C C . THR A 1 75 ? -0.877 -0.393 0.189 1.00 96.38 75 THR A C 1
ATOM 565 O O . THR A 1 75 ? -1.857 -0.739 -0.473 1.00 96.38 75 THR A O 1
ATOM 568 N N . PHE A 1 76 ? 0.145 0.276 -0.332 1.00 95.38 76 PHE A N 1
ATOM 569 C CA . PHE A 1 76 ? 0.271 0.687 -1.724 1.00 95.38 76 PHE A CA 1
ATOM 570 C C . PHE A 1 76 ? 1.547 0.091 -2.317 1.00 95.38 76 PHE A C 1
ATOM 572 O O . PHE A 1 76 ? 2.639 0.359 -1.832 1.00 95.38 76 PHE A O 1
ATOM 579 N N . VAL A 1 77 ? 1.415 -0.720 -3.366 1.00 95.44 77 VAL A N 1
ATOM 580 C CA . VAL A 1 77 ? 2.540 -1.301 -4.111 1.00 95.44 77 VAL A CA 1
ATOM 581 C C . VAL A 1 77 ? 2.555 -0.693 -5.506 1.00 95.44 77 VAL A C 1
ATOM 583 O O . VAL A 1 77 ? 1.698 -1.003 -6.329 1.00 95.44 77 VAL A O 1
ATOM 586 N N . SER A 1 78 ? 3.505 0.198 -5.775 1.00 94.06 78 SER A N 1
ATOM 587 C CA . SER A 1 78 ? 3.625 0.935 -7.039 1.00 94.06 78 SER A CA 1
ATOM 588 C C . SER A 1 78 ? 2.332 1.649 -7.469 1.00 94.06 78 SER A C 1
ATOM 590 O O . SER A 1 78 ? 1.989 1.685 -8.654 1.00 94.06 78 SER A O 1
ATOM 592 N N . VAL A 1 79 ? 1.596 2.211 -6.505 1.00 92.81 79 VAL A N 1
ATOM 593 C CA . VAL A 1 79 ? 0.386 3.011 -6.745 1.00 92.81 79 VAL A CA 1
ATOM 594 C C . VAL A 1 79 ? 0.747 4.489 -6.618 1.00 92.81 79 VAL A C 1
ATOM 596 O O . VAL A 1 79 ? 0.983 4.921 -5.495 1.00 92.81 79 VAL A O 1
ATOM 599 N N . PRO A 1 80 ? 0.758 5.288 -7.702 1.00 90.75 80 PRO A N 1
ATOM 600 C CA . PRO A 1 80 ? 1.061 6.707 -7.634 1.00 90.75 80 PRO A CA 1
ATOM 601 C C . PRO A 1 80 ? 0.155 7.416 -6.634 1.00 90.75 80 PRO A C 1
ATOM 603 O O . PRO A 1 80 ? -1.072 7.287 -6.683 1.00 90.75 80 PRO A O 1
ATOM 606 N N . ALA A 1 81 ? 0.764 8.203 -5.756 1.00 86.12 81 ALA A N 1
ATOM 607 C CA . ALA A 1 81 ? 0.032 9.060 -4.846 1.00 86.12 81 ALA A CA 1
ATOM 608 C C . ALA A 1 81 ? -0.924 10.004 -5.587 1.00 86.12 81 ALA A C 1
ATOM 610 O O . ALA A 1 81 ? -0.583 10.623 -6.601 1.00 86.12 81 ALA A O 1
ATOM 611 N N . ALA A 1 82 ? -2.126 10.167 -5.036 1.00 83.75 82 ALA A N 1
ATOM 612 C CA . ALA A 1 82 ? -3.065 11.159 -5.535 1.00 83.75 82 ALA A CA 1
ATOM 613 C C . ALA A 1 82 ? -2.595 12.584 -5.193 1.00 83.75 82 ALA A C 1
ATOM 615 O O . ALA A 1 82 ? -2.126 12.871 -4.090 1.00 83.75 82 ALA A O 1
ATOM 616 N N . ALA A 1 83 ? -2.769 13.510 -6.137 1.00 79.75 83 ALA A N 1
ATOM 617 C CA . ALA A 1 83 ? -2.516 14.924 -5.888 1.00 79.75 83 ALA A CA 1
ATOM 618 C C . ALA A 1 83 ? -3.509 15.495 -4.858 1.00 79.75 83 ALA A C 1
ATOM 620 O O . ALA A 1 83 ? -4.681 15.120 -4.842 1.00 79.75 83 ALA A O 1
ATOM 621 N N . ASN A 1 84 ? -3.054 16.472 -4.066 1.00 79.75 84 ASN A N 1
ATOM 622 C CA . ASN A 1 84 ? -3.869 17.224 -3.099 1.00 79.75 84 ASN A CA 1
ATOM 623 C C . ASN A 1 84 ? -4.525 16.368 -1.999 1.00 79.75 84 ASN A C 1
ATOM 625 O O . ASN A 1 84 ? -5.618 16.692 -1.537 1.00 79.75 84 ASN A O 1
ATOM 629 N N . LEU A 1 85 ? -3.874 15.285 -1.567 1.00 83.94 85 LEU A N 1
ATOM 630 C CA . LEU A 1 85 ? -4.348 14.517 -0.419 1.00 83.94 85 LEU A CA 1
ATOM 631 C C . LEU A 1 85 ? -4.260 15.347 0.865 1.00 83.94 85 LEU A C 1
ATOM 633 O O . LEU A 1 85 ? -3.197 15.831 1.257 1.00 83.94 85 LEU A O 1
ATOM 637 N N . GLU A 1 86 ? -5.387 15.462 1.560 1.00 88.31 86 GLU A N 1
ATOM 638 C CA . GLU A 1 86 ? -5.461 16.060 2.889 1.00 88.31 86 GLU A CA 1
ATOM 639 C C . GLU A 1 86 ? -4.993 15.049 3.949 1.00 88.31 86 GLU A C 1
ATOM 641 O O . GLU A 1 86 ? -5.785 14.508 4.712 1.00 88.31 86 GLU A O 1
ATOM 646 N N . VAL A 1 87 ? -3.685 14.784 3.996 1.00 88.31 87 VAL A N 1
ATOM 647 C CA . VAL A 1 87 ? -3.063 13.724 4.820 1.00 88.31 87 VAL A CA 1
ATOM 648 C C . VAL A 1 87 ? -3.397 13.777 6.316 1.00 88.31 87 VAL A C 1
ATOM 650 O O . VAL A 1 87 ? -3.449 12.744 6.976 1.00 88.31 87 VAL A O 1
ATOM 653 N N . HIS A 1 88 ? -3.703 14.960 6.855 1.00 86.88 88 HIS A N 1
ATOM 654 C CA . HIS A 1 88 ? -4.145 15.130 8.245 1.00 86.88 88 HIS A CA 1
ATOM 655 C C . HIS A 1 88 ? -5.466 14.404 8.553 1.00 86.88 88 HIS A C 1
ATOM 657 O O . HIS A 1 88 ? -5.756 14.096 9.708 1.00 86.88 88 HIS A O 1
ATOM 663 N N . GLN A 1 89 ? -6.268 14.106 7.528 1.00 87.81 89 GLN A N 1
ATOM 664 C CA . GLN A 1 89 ? -7.495 13.330 7.657 1.00 87.81 89 GLN A CA 1
ATOM 665 C C . GLN A 1 89 ? -7.239 11.840 7.915 1.00 87.81 89 GLN A C 1
ATOM 667 O O . GLN A 1 89 ? -8.193 11.123 8.206 1.00 87.81 89 GLN A O 1
ATOM 672 N N . PHE A 1 90 ? -5.995 11.361 7.804 1.00 89.25 90 PHE A N 1
ATOM 673 C CA . PHE A 1 90 ? -5.615 9.954 7.987 1.00 89.25 90 PHE A CA 1
ATOM 674 C C . PHE A 1 90 ? -5.041 9.671 9.380 1.00 89.25 90 PHE A C 1
ATOM 676 O O . PHE A 1 90 ? -4.350 8.675 9.580 1.00 89.25 90 PHE A O 1
ATOM 683 N N . ALA A 1 91 ? -5.313 10.541 10.358 1.00 80.56 91 ALA A N 1
ATOM 684 C CA . ALA A 1 91 ? -4.855 10.362 11.730 1.00 80.56 91 ALA A CA 1
ATOM 685 C C . ALA A 1 91 ? -5.220 8.958 12.257 1.00 80.56 91 ALA A C 1
ATOM 687 O O . ALA A 1 91 ? -6.387 8.566 12.247 1.00 80.56 91 ALA A O 1
ATOM 688 N N . ASN A 1 92 ? -4.215 8.215 12.732 1.00 85.81 92 ASN A N 1
ATOM 689 C CA . ASN A 1 92 ? -4.305 6.831 13.227 1.00 85.81 92 ASN A CA 1
ATOM 690 C C . ASN A 1 92 ? -4.579 5.733 12.184 1.00 85.81 92 ASN A C 1
ATOM 692 O O . ASN A 1 92 ? -4.845 4.599 12.589 1.00 85.81 92 ASN A O 1
ATOM 696 N N . LEU A 1 93 ? -4.524 6.027 10.883 1.00 93.31 93 LEU A N 1
ATOM 697 C CA . LEU A 1 93 ? -4.517 5.005 9.837 1.00 93.31 93 LEU A CA 1
ATOM 698 C C . LEU A 1 93 ? -3.061 4.676 9.473 1.00 93.31 93 LEU A C 1
ATOM 700 O O . LEU A 1 93 ? -2.404 5.526 8.875 1.00 93.31 93 LEU A O 1
ATOM 704 N N . PRO A 1 94 ? -2.554 3.472 9.792 1.00 95.75 94 PRO A N 1
ATOM 705 C CA . PRO A 1 94 ? -1.248 3.041 9.325 1.00 95.75 94 PRO A CA 1
ATOM 706 C C . PRO A 1 94 ? -1.224 2.919 7.799 1.00 95.75 94 PRO A C 1
ATOM 708 O O . PRO A 1 94 ? -2.069 2.227 7.219 1.00 95.75 94 PRO A O 1
ATOM 711 N N . ILE A 1 95 ? -0.238 3.556 7.168 1.00 95.69 95 ILE A N 1
ATOM 712 C CA . ILE A 1 95 ? -0.035 3.542 5.714 1.00 95.69 95 ILE A CA 1
ATOM 713 C C . ILE A 1 95 ? 1.322 2.920 5.379 1.00 95.69 95 ILE A C 1
ATOM 715 O O . ILE A 1 95 ? 2.351 3.393 5.850 1.00 95.69 95 ILE A O 1
ATOM 719 N N . PHE A 1 96 ? 1.331 1.900 4.527 1.00 96.94 96 PHE A N 1
ATOM 720 C CA . PHE A 1 96 ? 2.558 1.310 4.005 1.00 96.94 96 PHE A CA 1
ATOM 721 C C . PHE A 1 96 ? 2.678 1.552 2.510 1.00 96.94 96 PHE A C 1
ATOM 723 O O . PHE A 1 96 ? 1.770 1.223 1.751 1.00 96.94 96 PHE A O 1
ATOM 730 N N . ASP A 1 97 ? 3.789 2.133 2.083 1.00 95.31 97 ASP A N 1
ATOM 731 C CA . ASP A 1 97 ? 4.057 2.411 0.678 1.00 95.31 97 ASP A CA 1
ATOM 732 C C . ASP A 1 97 ? 5.316 1.678 0.220 1.00 95.31 97 ASP A C 1
ATOM 734 O O . ASP A 1 97 ? 6.361 1.750 0.865 1.00 95.31 97 ASP A O 1
ATOM 738 N N . LEU A 1 98 ? 5.223 0.969 -0.900 1.00 96.38 98 LEU A N 1
ATOM 739 C CA . LEU A 1 98 ? 6.346 0.314 -1.552 1.00 96.38 98 LEU A CA 1
ATOM 740 C C . LEU A 1 98 ? 6.369 0.728 -3.014 1.00 96.38 98 LEU A C 1
ATOM 742 O O . LEU A 1 98 ? 5.381 0.550 -3.726 1.00 96.38 98 LEU A O 1
ATOM 746 N N . HIS A 1 99 ? 7.496 1.232 -3.497 1.00 95.50 99 HIS A N 1
ATOM 747 C CA . HIS A 1 99 ? 7.623 1.606 -4.902 1.00 95.50 99 HIS A CA 1
ATOM 748 C C . HIS A 1 99 ? 9.051 1.459 -5.423 1.00 95.50 99 HIS A C 1
ATOM 750 O O . HIS A 1 99 ? 10.006 1.274 -4.672 1.00 95.50 99 HIS A O 1
ATOM 756 N N . SER A 1 100 ? 9.179 1.525 -6.745 1.00 95.25 100 SER A N 1
ATOM 757 C CA . SER A 1 100 ? 10.461 1.547 -7.442 1.00 95.25 100 SER A CA 1
ATOM 758 C C . SER A 1 100 ? 10.982 2.980 -7.593 1.00 95.25 100 SER A C 1
ATOM 760 O O . SER A 1 100 ? 10.226 3.873 -7.979 1.00 95.25 100 SER A O 1
ATOM 762 N N . GLU A 1 101 ? 12.285 3.179 -7.385 1.00 94.31 101 GLU A N 1
ATOM 763 C CA . GLU A 1 101 ? 12.985 4.430 -7.716 1.00 94.31 101 GLU A CA 1
ATOM 764 C C . GLU A 1 101 ? 12.986 4.719 -9.232 1.00 94.31 101 GLU A C 1
ATOM 766 O O . GLU A 1 101 ? 12.958 5.874 -9.653 1.00 94.31 101 GLU A O 1
ATOM 771 N N . GLU A 1 102 ? 12.967 3.677 -10.070 1.00 93.94 102 GLU A N 1
ATOM 772 C CA . GLU A 1 102 ? 12.963 3.807 -11.533 1.00 93.94 102 GLU A CA 1
ATOM 773 C C . GLU A 1 102 ? 11.562 4.116 -12.096 1.00 93.94 102 GLU A C 1
ATOM 775 O O . GLU A 1 102 ? 11.442 4.587 -13.233 1.00 93.94 102 GLU A O 1
ATOM 780 N N . ASP A 1 103 ? 10.486 3.887 -11.327 1.00 91.38 103 ASP A N 1
ATOM 781 C CA . ASP A 1 103 ? 9.143 4.339 -11.702 1.00 91.38 103 ASP A CA 1
ATOM 782 C C . ASP A 1 103 ? 8.934 5.797 -11.297 1.00 91.38 103 ASP A C 1
ATOM 784 O O . ASP A 1 103 ? 8.461 6.132 -10.210 1.00 91.38 103 ASP A O 1
ATOM 788 N N . LYS A 1 104 ? 9.244 6.688 -12.239 1.00 88.00 104 LYS A N 1
ATOM 789 C CA . LYS A 1 104 ? 9.101 8.139 -12.062 1.00 88.00 104 LYS A CA 1
ATOM 790 C C . LYS A 1 104 ? 7.700 8.569 -11.635 1.00 88.00 104 LYS A C 1
ATOM 792 O O . LYS A 1 104 ? 7.573 9.568 -10.937 1.00 88.00 104 LYS A O 1
ATOM 797 N N . ARG A 1 105 ? 6.653 7.830 -12.029 1.00 87.19 105 ARG A N 1
ATOM 798 C CA . ARG A 1 105 ? 5.265 8.183 -11.685 1.00 87.19 105 ARG A CA 1
ATOM 799 C C . ARG A 1 105 ? 5.033 8.093 -10.181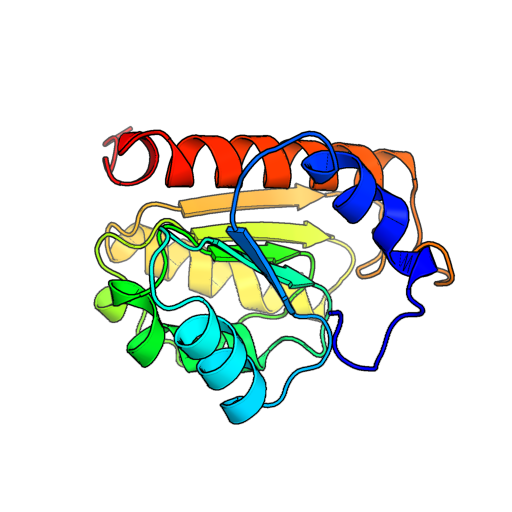 1.00 87.19 105 ARG A C 1
ATOM 801 O O . ARG A 1 105 ? 4.345 8.945 -9.632 1.00 87.19 105 ARG A O 1
ATOM 808 N N . THR A 1 106 ? 5.597 7.077 -9.533 1.00 87.25 106 THR A N 1
ATOM 809 C CA . THR A 1 106 ? 5.509 6.889 -8.080 1.00 87.25 106 THR A CA 1
ATOM 810 C C . THR A 1 106 ? 6.579 7.696 -7.357 1.00 87.25 106 THR A C 1
ATOM 812 O O . THR A 1 106 ? 6.255 8.419 -6.420 1.00 87.25 106 THR A O 1
ATOM 815 N N . ALA A 1 107 ? 7.828 7.671 -7.835 1.00 85.88 107 ALA A N 1
ATOM 816 C CA . ALA A 1 107 ? 8.954 8.322 -7.164 1.00 85.88 107 ALA A CA 1
ATOM 817 C C . ALA A 1 107 ? 8.752 9.841 -6.992 1.00 85.88 107 ALA A C 1
ATOM 819 O O . ALA A 1 107 ? 8.982 10.387 -5.914 1.00 85.88 107 ALA A O 1
ATOM 820 N N . GLU A 1 108 ? 8.262 10.534 -8.025 1.00 87.25 108 GLU A N 1
ATOM 821 C CA . GLU A 1 108 ? 8.001 11.979 -7.949 1.00 87.25 108 GLU A CA 1
ATOM 822 C C . GLU A 1 108 ? 6.773 12.308 -7.082 1.00 87.25 108 GLU A C 1
ATOM 824 O O . GLU A 1 108 ? 6.693 13.387 -6.492 1.00 87.25 108 GLU A O 1
ATOM 829 N N . ALA A 1 109 ? 5.818 11.380 -6.987 1.00 86.56 109 ALA A N 1
ATOM 830 C CA . ALA A 1 109 ? 4.561 11.583 -6.279 1.00 86.56 109 ALA A CA 1
ATOM 831 C C . ALA A 1 109 ? 4.649 11.246 -4.779 1.00 86.56 109 ALA A C 1
ATOM 833 O O . ALA A 1 109 ? 3.890 11.808 -3.989 1.00 86.56 109 ALA A O 1
ATOM 834 N N . HIS A 1 110 ? 5.548 10.344 -4.366 1.00 88.44 110 HIS A N 1
ATOM 835 C CA . HIS A 1 110 ? 5.535 9.774 -3.012 1.00 88.44 110 HIS A CA 1
ATOM 836 C C . HIS A 1 110 ? 6.336 10.584 -1.996 1.00 88.44 110 HIS A C 1
ATOM 838 O O . HIS A 1 110 ? 5.910 10.672 -0.846 1.00 88.44 110 HIS A O 1
ATOM 844 N N . GLN A 1 111 ? 7.419 11.260 -2.401 1.00 86.88 111 GLN A N 1
ATOM 845 C CA . GLN A 1 111 ? 8.191 12.085 -1.464 1.00 86.88 111 GLN A CA 1
ATOM 846 C C . GLN A 1 111 ? 7.340 13.188 -0.795 1.00 86.88 111 GLN A C 1
ATOM 848 O O . GLN A 1 111 ? 7.366 13.285 0.433 1.00 86.88 111 GLN A O 1
ATOM 853 N N . PRO A 1 112 ? 6.519 13.973 -1.526 1.00 88.56 112 PRO A N 1
ATOM 854 C CA . PRO A 1 112 ? 5.655 14.973 -0.894 1.00 88.56 112 PRO A CA 1
ATOM 855 C C . PRO A 1 112 ? 4.605 14.365 0.046 1.00 88.56 112 PRO A C 1
ATOM 857 O O . PRO A 1 112 ? 4.241 14.986 1.045 1.00 88.56 112 PRO A O 1
ATOM 860 N N . ILE A 1 113 ? 4.108 13.161 -0.262 1.00 90.00 113 ILE A N 1
ATOM 861 C CA . ILE A 1 113 ? 3.157 12.458 0.605 1.00 90.00 113 ILE A CA 1
ATOM 862 C C . ILE A 1 113 ? 3.834 11.982 1.881 1.00 90.00 113 ILE A C 1
ATOM 864 O O . ILE A 1 113 ? 3.293 12.227 2.953 1.00 90.00 113 ILE A O 1
ATOM 868 N N . HIS A 1 114 ? 5.012 11.368 1.790 1.00 90.75 114 HIS A N 1
ATOM 869 C CA . HIS A 1 114 ? 5.788 10.946 2.953 1.00 90.75 114 HIS A CA 1
ATOM 870 C C . HIS A 1 114 ? 6.054 12.120 3.908 1.00 90.75 114 HIS A C 1
ATOM 872 O O . HIS A 1 114 ? 5.790 12.032 5.109 1.00 90.75 114 HIS A O 1
ATOM 878 N N . ASP A 1 115 ? 6.494 13.259 3.370 1.00 90.38 115 ASP A N 1
ATOM 879 C CA . ASP A 1 115 ? 6.731 14.467 4.163 1.00 90.38 115 ASP A CA 1
ATOM 880 C C . ASP A 1 115 ? 5.432 14.976 4.813 1.00 90.38 115 ASP A C 1
ATOM 882 O O . ASP A 1 115 ? 5.423 15.370 5.982 1.00 90.38 115 ASP A O 1
ATOM 886 N N . GLY A 1 116 ? 4.314 14.920 4.083 1.00 90.88 116 GLY A N 1
ATOM 887 C CA . GLY A 1 116 ? 2.993 15.275 4.595 1.00 90.88 116 GLY A CA 1
ATOM 888 C C . GLY A 1 116 ? 2.500 14.349 5.714 1.00 90.88 116 GLY A C 1
ATOM 889 O O . GLY A 1 116 ? 2.001 14.834 6.730 1.00 90.88 116 GLY A O 1
ATOM 890 N N . LEU A 1 117 ? 2.650 13.032 5.551 1.00 91.75 117 LEU A N 1
ATOM 891 C CA . LEU A 1 117 ? 2.284 12.018 6.547 1.00 91.75 117 LEU A CA 1
ATOM 892 C C . LEU A 1 117 ? 3.121 12.179 7.818 1.00 91.75 117 LEU A C 1
ATOM 894 O O . LEU A 1 117 ? 2.572 12.195 8.921 1.00 91.75 117 LEU A O 1
ATOM 898 N N . SER A 1 118 ? 4.427 12.397 7.651 1.00 91.31 118 SER A N 1
ATOM 899 C CA . SER A 1 118 ? 5.364 12.702 8.734 1.00 91.31 118 SER A CA 1
ATOM 900 C C . SER A 1 118 ? 4.953 13.958 9.501 1.00 91.31 118 SER A C 1
ATOM 902 O O . SER A 1 118 ? 4.829 13.927 10.725 1.00 91.31 118 SER A O 1
ATOM 904 N N . ALA A 1 119 ? 4.675 15.060 8.797 1.00 91.00 119 ALA A N 1
ATOM 905 C CA . ALA A 1 119 ? 4.263 16.320 9.416 1.00 91.00 119 ALA A CA 1
ATOM 906 C C . ALA A 1 119 ? 2.913 16.217 10.148 1.00 91.00 119 ALA A C 1
ATOM 908 O O . ALA A 1 119 ? 2.705 16.888 11.159 1.00 91.00 119 ALA A O 1
ATOM 909 N N . ALA A 1 120 ? 2.001 15.379 9.651 1.00 90.31 120 ALA A N 1
ATOM 910 C CA . ALA A 1 120 ? 0.700 15.127 10.263 1.00 90.31 120 ALA A CA 1
ATOM 911 C C . ALA A 1 120 ? 0.744 14.106 11.416 1.00 90.31 120 ALA A C 1
ATOM 913 O O . ALA A 1 120 ? -0.275 13.910 12.079 1.00 90.31 120 ALA A O 1
ATOM 914 N N . GLY A 1 121 ? 1.889 13.457 11.666 1.00 90.75 121 GLY A N 1
ATOM 915 C CA . GLY A 1 121 ? 2.006 12.395 12.666 1.00 90.75 121 GLY A CA 1
ATOM 916 C C . GLY A 1 121 ? 1.181 11.156 12.315 1.00 90.75 121 GLY A C 1
ATOM 917 O O . GLY A 1 121 ? 0.664 10.489 13.206 1.00 90.75 121 GLY A O 1
ATOM 918 N N . VAL A 1 122 ? 1.002 10.864 11.026 1.00 92.12 122 VAL A N 1
ATOM 919 C CA . VAL A 1 122 ? 0.324 9.643 10.579 1.00 92.12 122 VAL A CA 1
ATOM 920 C C . VAL A 1 122 ? 1.327 8.486 10.649 1.00 92.12 122 VAL A C 1
ATOM 922 O O . VAL A 1 122 ? 2.429 8.631 10.114 1.00 92.12 122 VAL A O 1
ATOM 925 N N . PRO A 1 123 ? 1.000 7.345 11.285 1.00 93.12 123 PRO A N 1
ATOM 926 C CA . PRO A 1 123 ? 1.879 6.182 11.267 1.00 93.12 123 PRO A CA 1
ATOM 927 C C . PRO A 1 123 ? 2.067 5.688 9.834 1.00 93.12 123 PRO A C 1
ATOM 929 O O . PRO A 1 123 ? 1.094 5.361 9.153 1.00 93.12 123 PRO A O 1
ATOM 932 N N . HIS A 1 124 ? 3.304 5.656 9.354 1.00 95.00 124 HIS A N 1
ATOM 933 C CA . HIS A 1 124 ? 3.582 5.195 8.003 1.00 95.00 124 HIS A CA 1
ATOM 934 C C . HIS A 1 124 ? 4.992 4.630 7.865 1.00 95.00 124 HIS A C 1
ATOM 936 O O . HIS A 1 124 ? 5.891 4.975 8.631 1.00 95.00 124 HIS A O 1
ATOM 942 N N . GLU A 1 125 ? 5.168 3.774 6.866 1.00 95.44 125 GLU A N 1
ATOM 943 C CA . GLU A 1 125 ? 6.465 3.293 6.401 1.00 95.44 125 GLU A CA 1
ATOM 944 C C . GLU A 1 125 ? 6.513 3.399 4.873 1.00 95.44 125 GLU A C 1
ATOM 946 O O . GLU A 1 125 ? 5.507 3.188 4.193 1.00 95.44 125 GLU A O 1
ATOM 951 N N . MET A 1 126 ? 7.682 3.749 4.336 1.00 95.12 126 MET A N 1
ATOM 952 C CA . MET A 1 126 ? 7.926 3.832 2.899 1.00 95.12 126 MET A CA 1
ATOM 953 C C . MET A 1 126 ? 9.175 3.028 2.545 1.00 95.12 126 MET A C 1
ATOM 955 O O . MET A 1 126 ? 10.253 3.264 3.092 1.00 95.12 126 MET A O 1
ATOM 959 N N . VAL A 1 127 ? 9.033 2.092 1.611 1.00 95.56 127 VAL A N 1
ATOM 960 C CA . VAL A 1 127 ? 10.116 1.266 1.075 1.00 95.56 127 VAL A CA 1
ATOM 961 C C . VAL A 1 127 ? 10.338 1.636 -0.384 1.00 95.56 127 VAL A C 1
ATOM 963 O O . VAL A 1 127 ? 9.435 1.545 -1.212 1.00 95.56 127 VAL A O 1
ATOM 966 N N . VAL A 1 128 ? 11.572 2.025 -0.700 1.00 96.06 128 VAL A N 1
ATOM 967 C CA . VAL A 1 128 ? 11.984 2.362 -2.065 1.00 96.06 128 VAL A CA 1
ATOM 968 C C . VAL A 1 128 ? 12.942 1.291 -2.570 1.00 96.06 128 VAL A C 1
ATOM 970 O O . VAL A 1 128 ? 14.022 1.093 -2.010 1.00 96.06 128 VAL A O 1
ATOM 973 N N . TYR A 1 129 ? 12.548 0.592 -3.630 1.00 96.19 129 TYR A N 1
ATOM 974 C CA . TYR A 1 129 ? 13.375 -0.403 -4.299 1.00 96.19 129 TYR A CA 1
ATOM 975 C C . TYR A 1 129 ? 14.192 0.240 -5.419 1.00 96.19 129 TYR A C 1
ATOM 977 O O . TYR A 1 129 ? 13.640 0.825 -6.352 1.00 96.19 129 TYR A O 1
ATOM 985 N N . GLY A 1 130 ? 15.515 0.095 -5.353 1.00 94.06 130 GLY A N 1
ATOM 986 C CA . GLY A 1 130 ? 16.406 0.484 -6.445 1.00 94.06 130 GLY A CA 1
ATOM 987 C C . GLY A 1 130 ? 16.450 -0.572 -7.554 1.00 94.06 130 GLY A C 1
ATOM 988 O O . GLY A 1 130 ? 16.258 -1.759 -7.296 1.00 94.06 130 GLY A O 1
ATOM 989 N N . GLN A 1 131 ? 16.780 -0.145 -8.777 1.00 91.19 131 GLN A N 1
ATOM 990 C CA . GLN A 1 131 ? 17.147 -1.024 -9.903 1.00 91.19 131 GLN A CA 1
ATOM 991 C C . GLN A 1 131 ? 16.055 -1.985 -10.417 1.00 91.19 131 GLN A C 1
ATOM 993 O O . GLN A 1 131 ? 16.364 -2.931 -11.139 1.00 91.19 131 GLN A O 1
ATOM 998 N N . VAL A 1 132 ? 14.783 -1.733 -10.111 1.00 95.00 132 VAL A N 1
ATOM 999 C CA . VAL A 1 132 ? 13.627 -2.499 -10.622 1.00 95.00 132 VAL A CA 1
ATOM 1000 C C . VAL A 1 132 ? 12.626 -1.570 -11.293 1.00 95.00 132 VAL A C 1
ATOM 1002 O O . VAL A 1 132 ? 12.646 -0.383 -11.021 1.00 95.00 132 VAL A O 1
ATOM 1005 N N . GLN A 1 133 ? 11.741 -2.057 -12.161 1.00 93.62 133 GLN A N 1
ATOM 1006 C CA . GLN A 1 133 ? 10.695 -1.224 -12.782 1.00 93.62 133 GLN A CA 1
ATOM 1007 C C . GLN A 1 133 ? 9.436 -1.143 -11.900 1.00 93.62 133 GLN A C 1
ATOM 1009 O O . GLN A 1 133 ? 9.284 -1.915 -10.962 1.00 93.62 133 GLN A O 1
ATOM 1014 N N . GLY A 1 134 ? 8.500 -0.238 -12.204 1.00 89.19 134 GLY A N 1
ATOM 1015 C CA . GLY A 1 134 ? 7.272 -0.059 -11.409 1.00 89.19 134 GLY A CA 1
ATOM 1016 C C . GLY A 1 134 ? 6.371 -1.294 -11.316 1.00 89.19 134 GLY A C 1
ATOM 1017 O O . GLY A 1 134 ? 5.755 -1.533 -10.285 1.00 89.19 134 GLY A O 1
ATOM 1018 N N . GLU A 1 135 ? 6.332 -2.125 -12.358 1.00 90.81 135 GLU A N 1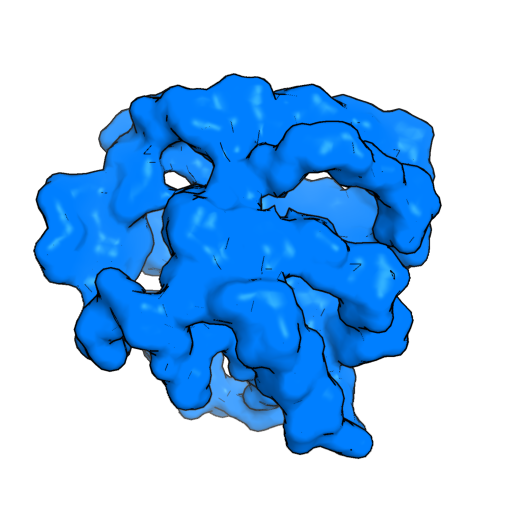
ATOM 1019 C CA . GLU A 1 135 ? 5.547 -3.371 -12.390 1.00 90.81 135 GLU A CA 1
ATOM 1020 C C . GLU A 1 135 ? 6.349 -4.592 -11.884 1.00 90.81 135 GLU A C 1
ATOM 1022 O O . GLU A 1 135 ? 6.114 -5.711 -12.337 1.00 90.81 135 GLU A O 1
ATOM 1027 N N . PHE A 1 136 ? 7.307 -4.404 -10.963 1.00 94.69 136 PHE A N 1
ATOM 1028 C CA . PHE A 1 136 ? 8.179 -5.484 -10.465 1.00 94.69 136 PHE A CA 1
ATOM 1029 C C . PHE A 1 136 ? 7.430 -6.681 -9.868 1.00 94.69 136 PHE A C 1
ATOM 1031 O O . PHE A 1 136 ? 7.976 -7.777 -9.826 1.00 94.69 136 PHE A O 1
ATOM 1038 N N . PHE A 1 137 ? 6.192 -6.481 -9.421 1.00 91.56 137 PHE A N 1
ATOM 1039 C CA . PHE A 1 137 ? 5.366 -7.486 -8.757 1.00 91.56 137 PHE A CA 1
ATOM 1040 C C . PHE A 1 137 ? 4.502 -8.326 -9.711 1.00 91.56 137 PHE A C 1
ATOM 1042 O O . PHE A 1 137 ? 3.914 -9.308 -9.279 1.00 91.56 137 PHE A O 1
ATOM 1049 N N . ALA A 1 138 ? 4.379 -7.945 -10.986 1.00 90.06 138 ALA A N 1
ATOM 1050 C CA . ALA A 1 138 ? 3.406 -8.547 -11.897 1.00 90.06 138 ALA A CA 1
ATOM 1051 C C . ALA A 1 138 ? 4.072 -9.542 -12.860 1.00 90.06 138 ALA A C 1
ATOM 1053 O O . ALA A 1 138 ? 4.716 -9.118 -13.819 1.00 90.06 138 ALA A O 1
ATOM 1054 N N . ILE A 1 139 ? 3.892 -10.850 -12.637 1.00 87.50 139 ILE A N 1
ATOM 1055 C CA . ILE A 1 139 ? 4.627 -11.944 -13.318 1.00 87.50 139 ILE A CA 1
ATOM 1056 C C . ILE A 1 139 ? 4.596 -11.842 -14.852 1.00 87.50 139 ILE A C 1
ATOM 1058 O O . ILE A 1 139 ? 5.616 -12.054 -15.511 1.00 87.50 139 ILE A O 1
ATOM 1062 N N . GLY A 1 140 ? 3.451 -11.494 -15.442 1.00 85.06 140 GLY A N 1
ATOM 1063 C CA . GLY A 1 140 ? 3.286 -11.346 -16.889 1.00 85.06 140 GLY A CA 1
ATOM 1064 C C . GLY A 1 140 ? 3.826 -10.042 -17.488 1.00 85.06 140 GLY A C 1
ATOM 1065 O O . GLY A 1 140 ? 3.727 -9.850 -18.704 1.00 85.06 140 GLY A O 1
ATOM 1066 N N . LYS A 1 141 ? 4.373 -9.120 -16.686 1.00 86.69 141 LYS A N 1
ATOM 1067 C CA . LYS A 1 141 ? 4.827 -7.799 -17.149 1.00 86.69 141 LYS A CA 1
ATOM 1068 C C . LYS A 1 141 ? 6.334 -7.767 -17.419 1.00 86.69 141 LYS A C 1
ATOM 1070 O O . LYS A 1 141 ? 7.107 -8.402 -16.708 1.00 86.69 141 LYS A O 1
ATOM 1075 N N . PRO A 1 142 ? 6.800 -6.957 -18.393 1.00 85.38 142 PRO A N 1
ATOM 1076 C CA . PRO A 1 142 ? 8.231 -6.819 -18.687 1.00 85.38 142 PRO A CA 1
ATOM 1077 C C . PRO A 1 142 ? 9.076 -6.323 -17.507 1.00 85.38 142 PRO A C 1
ATOM 1079 O O . PRO A 1 142 ? 10.287 -6.521 -17.503 1.00 85.38 142 PRO A O 1
ATOM 1082 N N . GLY A 1 143 ? 8.447 -5.637 -16.549 1.00 87.69 143 GLY A N 1
ATOM 1083 C CA . GLY A 1 143 ? 9.101 -5.107 -15.360 1.00 87.69 143 GLY A CA 1
ATOM 1084 C C . GLY A 1 143 ? 9.275 -6.105 -14.218 1.00 87.69 143 GLY A C 1
ATOM 1085 O O . GLY A 1 143 ? 9.907 -5.718 -13.241 1.00 87.69 143 GLY A O 1
ATOM 1086 N N . TYR A 1 144 ? 8.734 -7.327 -14.328 1.00 93.31 144 TYR A N 1
ATOM 1087 C CA . TYR A 1 144 ? 8.730 -8.321 -13.254 1.00 93.31 144 TYR A CA 1
ATOM 1088 C C . TYR A 1 144 ? 10.137 -8.624 -12.737 1.00 93.31 144 TYR A C 1
ATOM 1090 O O . TYR A 1 144 ? 11.023 -9.0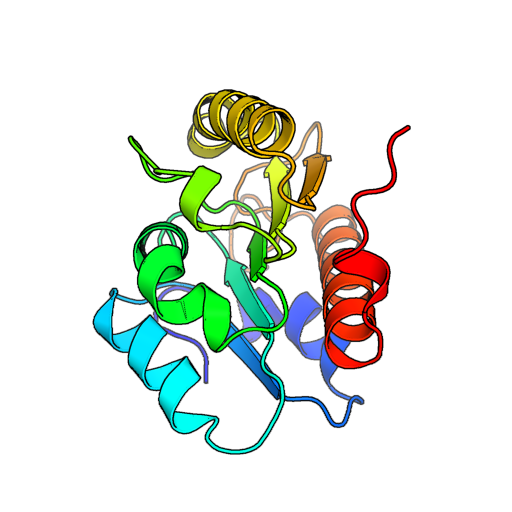21 -13.498 1.00 93.31 144 TYR A O 1
ATOM 1098 N N . ASP A 1 145 ? 10.305 -8.512 -11.423 1.00 96.12 145 ASP A N 1
ATOM 1099 C CA . ASP A 1 145 ? 11.471 -9.002 -10.707 1.00 96.12 145 ASP A CA 1
ATOM 1100 C C . ASP A 1 145 ? 11.005 -9.878 -9.547 1.00 96.12 145 ASP A C 1
ATOM 1102 O O . ASP A 1 145 ? 10.439 -9.408 -8.561 1.00 96.12 145 ASP A O 1
ATOM 1106 N N . ARG A 1 146 ? 11.257 -11.183 -9.659 1.00 94.56 146 ARG A N 1
ATOM 1107 C CA . ARG A 1 146 ? 10.786 -12.161 -8.675 1.00 94.56 146 ARG A CA 1
ATOM 1108 C C . ARG A 1 146 ? 11.348 -11.923 -7.277 1.00 94.56 146 ARG A C 1
ATOM 1110 O O . ARG A 1 146 ? 10.649 -12.164 -6.298 1.00 94.56 146 ARG A O 1
ATOM 1117 N N . ALA A 1 147 ? 12.612 -11.522 -7.164 1.00 95.88 147 ALA A N 1
ATOM 1118 C CA . ALA A 1 147 ? 13.237 -11.360 -5.857 1.00 95.88 147 ALA A CA 1
ATOM 1119 C C . ALA A 1 147 ? 12.600 -10.185 -5.108 1.00 95.88 147 ALA A C 1
ATOM 1121 O O . ALA A 1 147 ? 12.236 -10.324 -3.941 1.00 95.88 147 ALA A O 1
ATOM 1122 N N . THR A 1 148 ? 12.400 -9.065 -5.799 1.00 97.00 148 THR A N 1
ATOM 1123 C CA . THR A 1 148 ? 11.724 -7.892 -5.249 1.00 97.00 148 THR A CA 1
ATOM 1124 C C . THR A 1 148 ? 10.233 -8.134 -5.035 1.00 97.00 148 THR A C 1
ATOM 1126 O O . THR A 1 148 ? 9.709 -7.710 -4.011 1.00 97.00 148 THR A O 1
ATOM 1129 N N . SER A 1 149 ? 9.559 -8.865 -5.928 1.00 95.56 149 SER A N 1
ATOM 1130 C CA . SER A 1 149 ? 8.157 -9.270 -5.751 1.00 95.56 149 SER A CA 1
ATOM 1131 C C . SER A 1 149 ? 7.953 -10.062 -4.455 1.00 95.56 149 SER A C 1
ATOM 1133 O O . SER A 1 149 ? 7.105 -9.705 -3.640 1.00 95.56 149 SER A O 1
ATOM 1135 N N . LEU A 1 150 ? 8.789 -11.077 -4.202 1.00 94.75 150 LEU A N 1
ATOM 1136 C CA . LEU A 1 150 ? 8.711 -11.896 -2.987 1.00 94.75 150 LEU A CA 1
ATOM 1137 C C . LEU A 1 150 ? 9.048 -11.108 -1.713 1.00 94.75 150 LEU A C 1
ATOM 1139 O O . LEU A 1 150 ? 8.408 -11.315 -0.682 1.00 94.75 150 LEU A O 1
ATOM 1143 N N . ASP A 1 151 ? 10.037 -10.208 -1.762 1.00 97.12 151 ASP A N 1
ATOM 1144 C CA . ASP A 1 151 ? 10.344 -9.325 -0.629 1.00 97.12 151 ASP A CA 1
ATOM 1145 C C . ASP A 1 151 ? 9.173 -8.380 -0.329 1.00 97.12 151 ASP A C 1
ATOM 1147 O O . ASP A 1 151 ? 8.756 -8.268 0.825 1.00 97.12 151 ASP A O 1
ATOM 1151 N N . ALA A 1 152 ? 8.593 -7.760 -1.360 1.00 97.00 152 ALA A N 1
ATOM 1152 C CA . ALA A 1 152 ? 7.433 -6.892 -1.216 1.00 97.00 152 ALA A CA 1
ATOM 1153 C C . ALA A 1 152 ? 6.235 -7.658 -0.646 1.00 97.00 152 ALA A C 1
ATOM 1155 O O . ALA A 1 152 ? 5.673 -7.226 0.358 1.00 97.00 152 ALA A O 1
ATOM 1156 N N . ALA A 1 153 ? 5.889 -8.820 -1.208 1.00 94.38 153 ALA A N 1
ATOM 1157 C CA . ALA A 1 153 ? 4.795 -9.661 -0.723 1.00 94.38 153 ALA A CA 1
ATOM 1158 C C . ALA A 1 153 ? 4.981 -10.039 0.755 1.00 94.38 153 ALA A C 1
ATOM 1160 O O . ALA A 1 153 ? 4.050 -9.897 1.548 1.00 94.38 153 ALA A O 1
ATOM 1161 N N . LYS A 1 154 ? 6.202 -10.417 1.158 1.00 95.75 154 LYS A N 1
ATOM 1162 C CA . LYS A 1 154 ? 6.521 -10.703 2.562 1.00 95.75 154 LYS A CA 1
ATOM 1163 C C . LYS A 1 154 ? 6.319 -9.479 3.460 1.00 95.75 154 LYS A C 1
ATOM 1165 O O . LYS A 1 154 ? 5.747 -9.603 4.537 1.00 95.75 154 LYS A O 1
ATOM 1170 N N . ARG A 1 155 ? 6.789 -8.298 3.054 1.00 97.81 155 ARG A N 1
ATOM 1171 C CA . ARG A 1 155 ? 6.620 -7.073 3.853 1.00 97.81 155 ARG A CA 1
ATOM 1172 C C . ARG A 1 155 ? 5.157 -6.666 3.968 1.00 97.81 155 ARG A C 1
ATOM 1174 O O . ARG A 1 155 ? 4.723 -6.264 5.043 1.00 97.81 155 ARG A O 1
ATOM 1181 N N . VAL A 1 156 ? 4.403 -6.773 2.873 1.00 96.75 156 VAL A N 1
ATOM 1182 C CA . VAL A 1 156 ? 2.958 -6.518 2.867 1.00 96.75 156 VAL A CA 1
ATOM 1183 C C . VAL A 1 156 ? 2.255 -7.479 3.817 1.00 96.75 156 VAL A C 1
ATOM 1185 O O . VAL A 1 156 ? 1.423 -7.034 4.602 1.00 96.75 156 VAL A O 1
ATOM 1188 N N . HIS A 1 157 ? 2.622 -8.760 3.797 1.00 95.00 157 HIS A N 1
ATOM 1189 C CA . HIS A 1 157 ? 2.127 -9.754 4.746 1.00 95.00 157 HIS A CA 1
ATOM 1190 C C . HIS A 1 157 ? 2.414 -9.365 6.195 1.00 95.00 157 HIS A C 1
ATOM 1192 O O . HIS A 1 157 ? 1.471 -9.180 6.963 1.00 95.00 157 HIS A O 1
ATOM 1198 N N . ASP A 1 158 ? 3.682 -9.137 6.549 1.00 95.19 158 ASP A N 1
ATOM 1199 C CA . ASP A 1 158 ? 4.081 -8.777 7.915 1.00 95.19 158 ASP A CA 1
ATOM 1200 C C . ASP A 1 158 ? 3.323 -7.526 8.412 1.00 95.19 158 ASP A C 1
ATOM 1202 O O . ASP A 1 158 ? 2.818 -7.498 9.540 1.00 95.19 158 ASP A O 1
ATOM 1206 N N . TRP A 1 159 ? 3.196 -6.502 7.560 1.00 95.94 159 TRP A N 1
ATOM 1207 C CA . TRP A 1 159 ? 2.461 -5.271 7.858 1.00 95.94 159 TRP A CA 1
ATOM 1208 C C . TRP A 1 159 ? 0.970 -5.526 8.090 1.00 95.94 159 TRP A C 1
ATOM 1210 O O . TRP A 1 159 ? 0.411 -5.120 9.113 1.00 95.94 159 TRP A O 1
ATOM 1220 N N . VAL A 1 160 ? 0.316 -6.217 7.152 1.00 94.25 160 VAL A N 1
ATOM 1221 C CA . VAL A 1 160 ? -1.116 -6.519 7.219 1.00 94.25 160 VAL A CA 1
ATOM 1222 C C . VAL A 1 160 ? -1.415 -7.347 8.463 1.00 94.25 160 VAL A C 1
ATOM 1224 O O . VAL A 1 160 ? -2.282 -6.956 9.247 1.00 94.25 160 VAL A O 1
ATOM 1227 N N . MET A 1 161 ? -0.660 -8.418 8.703 1.00 93.38 161 MET A N 1
ATOM 1228 C CA . MET A 1 161 ? -0.861 -9.291 9.857 1.00 93.38 161 MET A CA 1
ATOM 1229 C C . MET A 1 161 ? -0.645 -8.549 11.172 1.00 93.38 161 MET A C 1
ATOM 1231 O O . MET A 1 161 ? -1.482 -8.653 12.068 1.00 93.38 161 MET A O 1
ATOM 1235 N N . THR A 1 162 ? 0.398 -7.722 11.275 1.00 94.19 162 THR A N 1
ATOM 1236 C CA . THR A 1 162 ? 0.591 -6.866 12.455 1.00 94.19 162 THR A CA 1
ATOM 1237 C C . THR A 1 162 ? -0.610 -5.936 12.649 1.00 94.19 162 THR A C 1
ATOM 1239 O O . THR A 1 162 ? -1.159 -5.867 13.742 1.00 94.19 162 THR A O 1
ATOM 1242 N N . SER A 1 163 ? -1.098 -5.284 11.586 1.00 94.12 163 SER A N 1
ATOM 1243 C CA . SER A 1 163 ? -2.233 -4.352 11.673 1.00 94.12 163 SER A CA 1
ATOM 1244 C C . SER A 1 163 ? -3.555 -5.002 12.100 1.00 94.12 163 SER A C 1
ATOM 1246 O O . SER A 1 163 ? -4.384 -4.370 12.768 1.00 94.12 163 SER A O 1
ATOM 1248 N N . LEU A 1 164 ? -3.777 -6.249 11.679 1.00 90.81 164 LEU A N 1
ATOM 1249 C CA . LEU A 1 164 ? -5.001 -6.998 11.946 1.00 90.81 164 LEU A CA 1
ATOM 1250 C C . LEU A 1 164 ? -4.981 -7.634 13.337 1.00 90.81 164 LEU A C 1
ATOM 1252 O O . LEU A 1 164 ? -6.028 -7.715 13.976 1.00 90.81 164 LEU A O 1
ATOM 1256 N N . LEU A 1 165 ? -3.806 -8.056 13.810 1.00 90.44 165 LEU A N 1
ATOM 1257 C CA . LEU A 1 165 ? -3.651 -8.789 15.066 1.00 90.44 165 LEU A CA 1
ATOM 1258 C C . LEU A 1 165 ? -3.291 -7.896 16.261 1.00 90.44 165 LEU A C 1
ATOM 1260 O O . LEU A 1 165 ? -3.583 -8.271 17.398 1.00 90.44 165 LEU A O 1
ATOM 1264 N N . THR A 1 166 ? -2.667 -6.737 16.037 1.00 90.81 166 THR A N 1
ATOM 1265 C CA . THR A 1 166 ? -2.214 -5.824 17.099 1.00 90.81 166 THR A CA 1
ATOM 1266 C C . THR A 1 166 ? -2.492 -4.356 16.758 1.00 90.81 166 THR A C 1
ATOM 1268 O O . THR A 1 166 ? -2.883 -4.013 15.641 1.00 90.81 166 THR A O 1
ATOM 1271 N N . ASP A 1 167 ? -2.319 -3.467 17.743 1.00 89.75 167 ASP A N 1
ATOM 1272 C CA . ASP A 1 167 ? -2.380 -2.007 17.561 1.00 89.75 167 ASP A CA 1
ATOM 1273 C C . ASP A 1 167 ? -0.987 -1.372 17.368 1.00 89.75 167 ASP A C 1
ATOM 1275 O O . ASP A 1 167 ? -0.883 -0.149 17.283 1.00 89.75 167 ASP A O 1
ATOM 1279 N N . ASP A 1 168 ? 0.081 -2.172 17.243 1.00 89.56 168 ASP A N 1
ATOM 1280 C CA . ASP A 1 168 ? 1.472 -1.684 17.267 1.00 89.56 168 ASP A CA 1
ATOM 1281 C C . ASP A 1 168 ? 1.770 -0.656 16.167 1.00 89.56 168 ASP A C 1
ATOM 1283 O O . ASP A 1 168 ? 2.545 0.276 16.374 1.00 89.56 168 ASP A O 1
ATOM 1287 N N . LEU A 1 169 ? 1.127 -0.790 15.002 1.00 90.62 169 LEU A N 1
ATOM 1288 C CA . LEU A 1 169 ? 1.303 0.137 13.880 1.00 90.62 169 LEU A CA 1
ATOM 1289 C C . LEU A 1 169 ? 0.595 1.481 14.077 1.00 90.62 169 LEU A C 1
ATOM 1291 O O . LEU A 1 169 ? 0.843 2.412 13.320 1.00 90.62 169 LEU A O 1
ATOM 1295 N N . ARG A 1 170 ? -0.315 1.601 15.049 1.00 84.69 170 ARG A N 1
ATOM 1296 C CA . ARG A 1 170 ? -1.037 2.853 15.341 1.00 84.69 170 ARG A CA 1
ATOM 1297 C C . ARG A 1 170 ? -0.275 3.741 16.316 1.00 84.69 170 ARG A C 1
ATOM 1299 O O . ARG A 1 170 ? -0.592 4.922 16.444 1.00 84.69 170 ARG A O 1
ATOM 1306 N N . GLU A 1 171 ? 0.727 3.191 16.993 1.00 74.19 171 GLU A N 1
ATOM 1307 C CA . GLU A 1 171 ? 1.597 3.946 17.878 1.00 74.19 171 GLU A CA 1
ATOM 1308 C C . GLU A 1 171 ? 2.604 4.747 17.045 1.00 74.19 171 GLU A C 1
ATOM 1310 O O . GLU A 1 171 ? 3.542 4.198 16.469 1.00 74.19 171 GLU A O 1
ATOM 1315 N N . VAL A 1 172 ? 2.438 6.072 16.995 1.00 59.97 172 VAL A N 1
ATOM 1316 C CA . VAL A 1 172 ? 3.470 6.968 16.455 1.00 59.97 172 VAL A CA 1
ATOM 1317 C C . VAL A 1 172 ? 4.659 6.917 17.410 1.00 59.97 172 VAL A C 1
ATOM 1319 O O . VAL A 1 172 ? 4.689 7.607 18.431 1.00 59.97 172 VAL A O 1
ATOM 1322 N N . ARG A 1 173 ? 5.638 6.060 17.120 1.00 47.88 173 ARG A N 1
ATOM 1323 C CA . ARG A 1 173 ? 6.891 6.046 17.871 1.00 47.88 173 ARG A CA 1
ATOM 1324 C C . ARG A 1 173 ? 7.690 7.270 17.453 1.00 47.88 173 ARG A C 1
ATOM 1326 O O . ARG A 1 173 ? 8.243 7.308 16.361 1.00 47.88 173 ARG A O 1
ATOM 1333 N N . SER A 1 174 ? 7.725 8.272 18.325 1.00 36.00 174 SER A N 1
ATOM 1334 C CA . SER A 1 174 ? 8.633 9.412 18.221 1.00 36.00 174 SER A CA 1
ATOM 1335 C C . SER A 1 174 ? 10.077 8.897 18.272 1.00 36.00 174 SER A C 1
ATOM 1337 O O . SER A 1 174 ? 10.607 8.654 19.358 1.00 36.00 174 SER A O 1
ATOM 1339 N N . GLY A 1 175 ? 10.667 8.646 17.104 1.00 32.97 175 GLY A N 1
ATOM 1340 C CA . GLY A 1 175 ? 12.094 8.379 16.918 1.00 32.97 175 GLY A CA 1
ATOM 1341 C C . GLY A 1 175 ? 12.852 9.662 16.63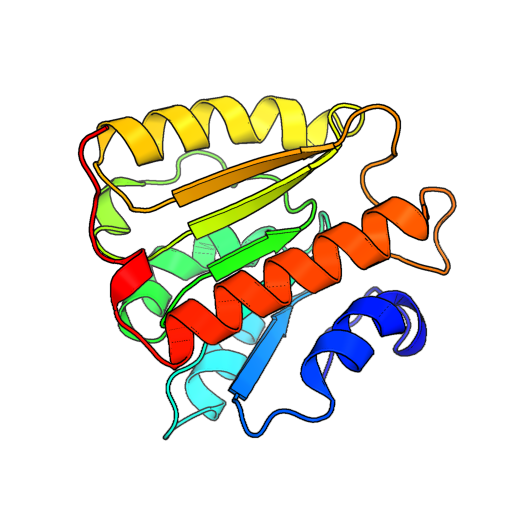5 1.00 32.97 175 GLY A C 1
ATOM 1342 O O . GLY A 1 175 ? 12.331 10.470 15.836 1.00 32.97 175 GLY A O 1
#

Foldseek 3Di:
DEDPDADPVQQVLLCVLCVVPPAAEAEYEADALVRQVVSLVVVPPAAYEYEYEAQNRQSVLVNCLVCLVSHLEYEYQLHAHDPPRPLLSNQLHEYEYEFEPQAPRRVVRVVVVVVNCVVSLNQYDYHYDYPFYSSCQTNPDPRHDPVVNNVVSNVVSVVRCCSRPHSVSSDSPPD

Secondary structure (DSSP, 8-state):
-PPBTB-GGGGHHHHHHHTT---EEEEESS--HHHHHHHHHTTTTS-EEEEEESGGGGHHHHHHHHHTTTEEEEEEES-PPPTT--GGGGTT--EEEEEESS-H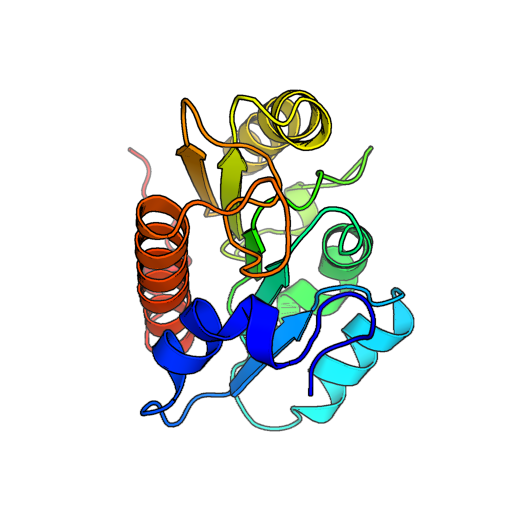HHHHHHHHHHHHHHHHT--EEEEEESSS-TTTT-TTSTT--HHHHHHHHHHHHHHHHHHHH-SGGGS----

Organism: Microbacterium testaceum (NCBI:txid2033)

InterPro domains:
  IPR002925 Dienelactone hydrolase [PF01738] (85-161)
  IPR029058 Alpha/Beta hydrolase fold [G3DSA:3.40.50.1820] (30-164)

Sequence (175 aa):
MFAPGYADDDLSDFDDAFKDDDVTVTFVTNADFASVVNAIDDAHTAPVALVSLGAEAIEAWKSLPILRDKVRSTTFVSVPAAANLEVHQFANLPIFDLHSEEDKRTAEAHQPIHDGLSAAGVPHEMVVYGQVQGEFFAIGKPGYDRATSLDAAKRVHDWVMTSLLTDDLREVRSG

Radius of gyration: 14.83 Å; chains: 1; bounding box: 36×37×37 Å